Protein AF-A0A958TI50-F1 (afdb_monomer_lite)

Foldseek 3Di:
DVVLVPDDPPAAEDEDEACDPPPSDHDDPVNLVVVLVSCVVNVHAYEYECQCLVVDDDPDHHDDNVPDPPCPNRYDYDYDPVSVD

Structure (mmCIF, N/CA/C/O backbone):
data_AF-A0A958TI50-F1
#
_entry.id   AF-A0A958TI50-F1
#
loop_
_atom_site.group_PDB
_atom_site.id
_atom_site.type_symbol
_atom_site.label_atom_id
_atom_site.label_alt_id
_atom_site.label_comp_id
_atom_site.label_asym_id
_atom_site.label_entity_id
_atom_site.label_seq_id
_atom_site.pdbx_PDB_ins_code
_atom_site.Cartn_x
_atom_site.Cartn_y
_atom_site.Cartn_z
_atom_site.occupancy
_atom_site.B_iso_or_equiv
_atom_site.auth_seq_id
_atom_site.auth_comp_id
_atom_site.auth_asym_id
_atom_site.auth_atom_id
_atom_site.pdbx_PDB_model_num
ATOM 1 N N . GLU A 1 1 ? 6.511 -5.059 15.478 1.00 59.69 1 GLU A N 1
ATOM 2 C CA . GLU A 1 1 ? 6.094 -4.865 16.885 1.00 59.69 1 GLU A CA 1
ATOM 3 C C . GLU A 1 1 ? 5.701 -3.430 17.219 1.00 59.69 1 GLU A C 1
ATOM 5 O O . GLU A 1 1 ? 4.660 -3.257 17.832 1.00 59.69 1 GLU A O 1
ATOM 10 N N . GLU A 1 2 ? 6.457 -2.395 16.832 1.00 82.94 2 GLU A N 1
ATOM 11 C CA . GLU A 1 2 ? 6.049 -1.008 17.140 1.00 82.94 2 GLU A CA 1
ATOM 12 C C . GLU A 1 2 ? 4.818 -0.540 16.359 1.00 82.94 2 GLU A C 1
ATOM 14 O O . GLU A 1 2 ? 3.939 0.102 16.922 1.00 82.94 2 GLU A O 1
ATOM 19 N N . PHE A 1 3 ? 4.710 -0.931 15.089 1.00 82.00 3 PHE A N 1
ATOM 20 C CA . PHE A 1 3 ? 3.603 -0.540 14.218 1.00 82.00 3 PHE A CA 1
ATOM 21 C C . PHE A 1 3 ? 2.223 -0.970 14.751 1.00 82.00 3 PHE A C 1
ATOM 23 O O . PHE A 1 3 ? 1.297 -0.166 14.794 1.00 82.00 3 PHE A O 1
ATOM 30 N N . GLU A 1 4 ? 2.092 -2.211 15.234 1.00 88.44 4 GLU A N 1
ATOM 31 C CA . GLU A 1 4 ? 0.827 -2.705 15.803 1.00 88.44 4 GLU A CA 1
ATOM 32 C C . GLU A 1 4 ? 0.412 -1.947 17.074 1.00 88.44 4 GLU A C 1
ATOM 34 O O . GLU A 1 4 ? -0.781 -1.829 17.340 1.00 88.44 4 GLU A O 1
ATOM 39 N N . LYS A 1 5 ? 1.357 -1.367 17.832 1.00 93.12 5 LYS A N 1
ATOM 40 C CA . LYS A 1 5 ? 1.039 -0.568 19.033 1.00 93.12 5 LYS A CA 1
ATOM 41 C C . LYS A 1 5 ? 0.314 0.739 18.702 1.00 93.12 5 LYS A C 1
ATOM 43 O O . LYS A 1 5 ? -0.318 1.315 19.583 1.00 93.12 5 LYS A O 1
ATOM 48 N N . LEU A 1 6 ? 0.401 1.210 17.456 1.00 94.44 6 LEU A N 1
ATOM 49 C CA . LEU A 1 6 ? -0.306 2.403 16.981 1.00 94.44 6 LEU A CA 1
ATOM 50 C C . LEU A 1 6 ? -1.763 2.108 16.590 1.00 94.44 6 LEU A C 1
ATOM 52 O O . LEU A 1 6 ? -2.549 3.036 16.390 1.00 94.44 6 LEU A O 1
ATOM 56 N N . ILE A 1 7 ? -2.144 0.831 16.478 1.00 96.50 7 ILE A N 1
ATOM 57 C CA . ILE A 1 7 ? -3.512 0.428 16.152 1.00 96.50 7 ILE A CA 1
ATOM 58 C C . ILE A 1 7 ? -4.388 0.606 17.393 1.00 96.50 7 ILE A C 1
ATOM 60 O O . ILE A 1 7 ? -4.126 0.055 18.460 1.00 96.50 7 ILE A O 1
ATOM 64 N N . THR A 1 8 ? -5.470 1.365 17.242 1.00 96.62 8 THR A N 1
ATOM 65 C CA . THR A 1 8 ? -6.455 1.612 18.301 1.00 96.62 8 THR A CA 1
ATOM 66 C C . THR A 1 8 ? -7.850 1.218 17.828 1.00 96.62 8 THR A C 1
ATOM 68 O O . THR A 1 8 ? -8.072 0.981 16.643 1.00 96.62 8 THR A O 1
ATOM 71 N N . ALA A 1 9 ? -8.839 1.249 18.725 1.00 96.25 9 ALA A N 1
ATOM 72 C CA . ALA A 1 9 ? -10.244 1.026 18.361 1.00 96.25 9 ALA A CA 1
ATOM 73 C C . ALA A 1 9 ? -10.779 2.010 17.291 1.00 96.25 9 ALA A C 1
ATOM 75 O O . ALA A 1 9 ? -11.790 1.736 16.634 1.00 96.25 9 ALA A O 1
ATOM 76 N N . LYS A 1 10 ? -10.112 3.161 17.111 1.00 97.50 10 LYS A N 1
ATOM 77 C CA . LYS A 1 10 ? -10.458 4.166 16.097 1.00 97.50 10 LYS A CA 1
ATOM 78 C C . LYS A 1 10 ? -9.771 3.934 14.751 1.00 97.50 10 LYS A C 1
ATOM 80 O O . LYS A 1 10 ? -10.221 4.509 13.766 1.00 97.50 10 LYS A O 1
ATOM 85 N N . THR A 1 11 ? -8.723 3.115 14.686 1.00 98.06 11 THR A N 1
ATOM 86 C CA . THR A 1 11 ? -8.045 2.784 13.427 1.00 98.06 11 THR A CA 1
ATOM 87 C C . THR A 1 11 ? -9.005 2.004 12.527 1.00 98.06 11 THR A C 1
ATOM 89 O O . THR A 1 11 ? -9.709 1.113 13.001 1.00 98.06 11 THR A O 1
ATOM 92 N N . LYS A 1 12 ? -9.072 2.368 11.240 1.00 97.88 12 LYS A N 1
ATOM 93 C CA . LYS A 1 12 ? -9.955 1.722 10.246 1.00 97.88 12 LYS A CA 1
ATOM 94 C C . LYS A 1 12 ? -9.232 1.226 9.004 1.00 97.88 12 LYS A C 1
ATOM 96 O O . LYS A 1 12 ? -9.731 0.328 8.339 1.00 97.88 12 LYS A O 1
ATOM 101 N N . ALA A 1 13 ? -8.069 1.788 8.708 1.00 97.81 13 ALA A N 1
ATOM 102 C CA . ALA A 1 13 ? -7.293 1.417 7.544 1.00 97.81 13 ALA A CA 1
ATOM 103 C C . ALA A 1 13 ? -5.804 1.655 7.785 1.00 97.81 13 ALA A C 1
ATOM 105 O O . ALA A 1 13 ? -5.419 2.446 8.651 1.00 97.81 13 ALA A O 1
ATOM 106 N N . ILE A 1 14 ? -4.998 0.988 6.973 1.00 97.56 14 ILE A N 1
ATOM 107 C CA . ILE A 1 14 ? -3.590 1.281 6.743 1.00 97.56 14 ILE A CA 1
ATOM 108 C C . ILE A 1 14 ? -3.476 1.726 5.289 1.00 97.56 14 ILE A C 1
ATOM 110 O O . ILE A 1 14 ? -4.011 1.063 4.405 1.00 97.56 14 ILE A O 1
ATOM 114 N N . LEU A 1 15 ? -2.788 2.840 5.053 1.00 97.69 15 LEU A N 1
ATOM 115 C CA . LEU A 1 15 ? -2.476 3.332 3.716 1.00 97.69 15 LEU A CA 1
ATOM 116 C C . LEU A 1 15 ? -0.981 3.155 3.466 1.00 97.69 15 LEU A C 1
ATOM 118 O O . LEU A 1 15 ? -0.167 3.624 4.264 1.00 97.69 15 LEU A O 1
ATOM 122 N N . ILE A 1 16 ? -0.638 2.519 2.353 1.00 97.31 16 ILE A N 1
ATOM 123 C CA . ILE A 1 16 ? 0.723 2.464 1.826 1.00 97.31 16 ILE A CA 1
ATOM 124 C C . ILE A 1 16 ? 0.759 3.087 0.432 1.00 97.31 16 ILE A C 1
ATOM 126 O O . ILE A 1 16 ? -0.227 3.052 -0.299 1.00 97.31 16 ILE A O 1
ATOM 130 N N . CYS A 1 17 ? 1.910 3.639 0.067 1.00 96.94 17 CYS A N 1
ATOM 131 C CA . CYS A 1 17 ? 2.225 4.023 -1.304 1.00 96.94 17 CYS A CA 1
ATOM 132 C C . CYS A 1 17 ? 3.359 3.110 -1.763 1.00 96.94 17 CYS A C 1
ATOM 134 O O . CYS A 1 17 ? 4.398 3.052 -1.100 1.00 96.94 17 CYS A O 1
ATOM 136 N N . ASN A 1 18 ? 3.122 2.335 -2.818 1.00 96.31 18 ASN A N 1
ATOM 137 C CA . ASN A 1 18 ? 4.027 1.294 -3.278 1.00 96.31 18 ASN A CA 1
ATOM 138 C C . ASN A 1 18 ? 4.020 1.209 -4.815 1.00 96.31 18 ASN A C 1
ATOM 140 O O . ASN A 1 18 ? 3.022 0.763 -5.374 1.00 96.31 18 ASN A O 1
ATOM 144 N N . PRO A 1 19 ? 5.116 1.559 -5.511 1.00 95.56 19 PRO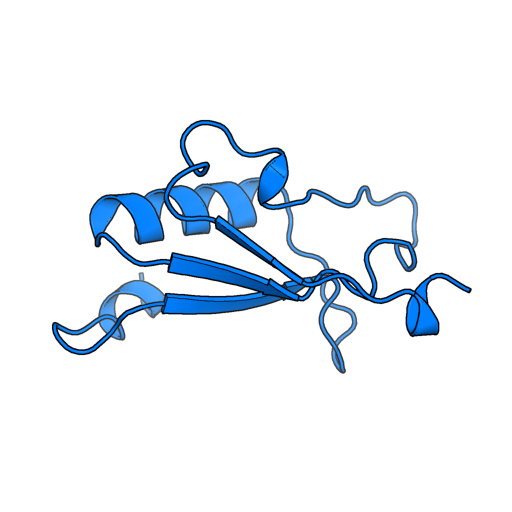 A N 1
ATOM 145 C CA . PRO A 1 19 ? 6.330 2.195 -4.995 1.00 95.56 19 PRO A CA 1
ATOM 146 C C . PRO A 1 19 ? 6.069 3.552 -4.324 1.00 95.56 19 PRO A C 1
ATOM 148 O O . PRO A 1 19 ? 5.246 4.344 -4.783 1.00 95.56 19 PRO A O 1
ATOM 151 N N . GLY A 1 20 ? 6.773 3.819 -3.225 1.00 94.38 20 GLY A N 1
ATOM 152 C CA . GLY A 1 20 ? 6.531 4.972 -2.362 1.00 94.38 20 GLY A CA 1
ATOM 153 C C . GLY A 1 20 ? 7.071 6.284 -2.923 1.00 94.38 20 G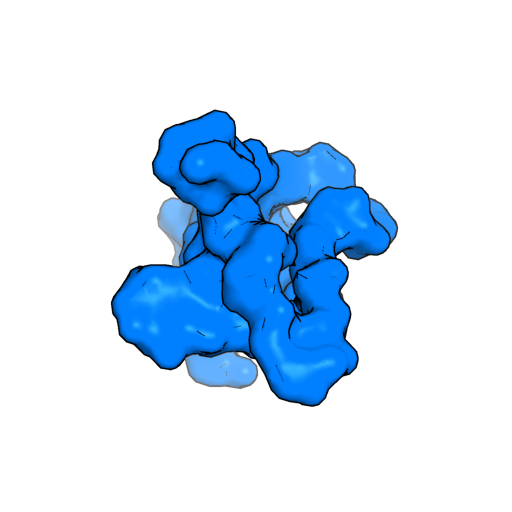LY A C 1
ATOM 154 O O . GLY A 1 20 ? 8.259 6.415 -3.190 1.00 94.38 20 GLY A O 1
ATO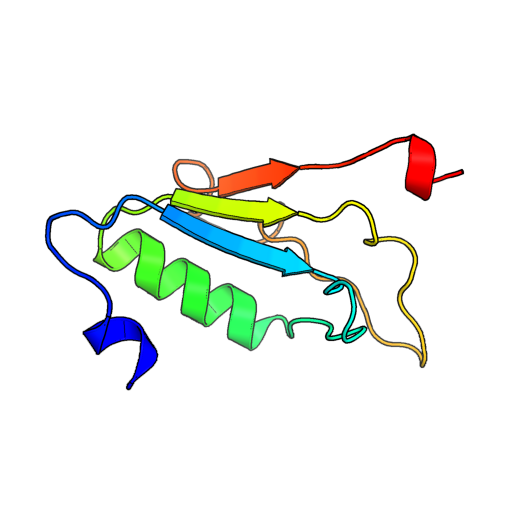M 155 N N . ASN A 1 21 ? 6.231 7.310 -3.019 1.00 93.12 21 ASN A N 1
ATOM 156 C CA . ASN A 1 21 ? 6.648 8.692 -3.279 1.00 93.12 21 ASN A CA 1
ATOM 157 C C . ASN A 1 21 ? 6.726 9.463 -1.942 1.00 93.12 21 ASN A C 1
ATOM 159 O O . ASN A 1 21 ? 5.759 9.408 -1.179 1.00 93.12 21 ASN A O 1
ATOM 163 N N . PRO A 1 22 ? 7.826 10.178 -1.611 1.00 93.69 22 PRO A N 1
ATOM 164 C CA . PRO A 1 22 ? 8.986 10.524 -2.452 1.00 93.69 22 PRO A CA 1
ATOM 165 C C . PRO A 1 22 ? 10.209 9.611 -2.306 1.00 93.69 22 PRO A C 1
ATOM 167 O O . PRO A 1 22 ? 11.250 9.900 -2.887 1.00 93.69 22 PRO A O 1
ATOM 170 N N . THR A 1 23 ? 10.131 8.549 -1.505 1.00 93.88 23 THR A N 1
ATOM 171 C CA . THR A 1 23 ? 11.312 7.769 -1.094 1.00 93.88 23 THR A CA 1
ATOM 172 C C . THR A 1 23 ? 11.810 6.773 -2.140 1.00 93.88 23 THR A C 1
ATOM 174 O O . THR A 1 23 ? 12.942 6.314 -2.040 1.00 93.88 23 THR A O 1
ATOM 177 N N . GLY A 1 24 ? 10.970 6.405 -3.106 1.00 92.06 24 GLY A N 1
ATOM 178 C CA . GLY A 1 24 ? 11.202 5.303 -4.038 1.00 92.06 24 GLY A CA 1
ATOM 179 C C . GLY A 1 24 ? 11.119 3.917 -3.392 1.00 92.06 24 GLY A C 1
ATOM 180 O O . GLY A 1 24 ? 11.503 2.940 -4.026 1.00 92.06 24 GLY A O 1
ATOM 181 N N . TYR A 1 25 ? 10.661 3.807 -2.137 1.00 94.69 25 TYR A N 1
ATOM 182 C CA . TYR A 1 25 ? 10.660 2.528 -1.425 1.00 94.69 25 TYR A CA 1
ATOM 183 C C . TYR A 1 25 ? 9.700 1.531 -2.076 1.00 94.69 25 TYR A C 1
ATOM 185 O O . TYR A 1 25 ? 8.522 1.835 -2.264 1.00 94.69 25 TYR A O 1
ATOM 193 N N . LEU A 1 26 ? 10.200 0.336 -2.374 1.00 96.12 26 LEU A N 1
ATOM 194 C CA . LEU A 1 26 ? 9.416 -0.768 -2.907 1.00 96.12 26 LEU A CA 1
ATOM 195 C C . LEU A 1 26 ? 9.208 -1.806 -1.806 1.00 96.12 26 LEU A C 1
ATOM 197 O O . LEU A 1 26 ? 10.173 -2.379 -1.302 1.00 96.12 26 LEU A O 1
ATOM 201 N N . TYR A 1 27 ? 7.950 -2.056 -1.453 1.00 96.44 27 TYR A N 1
ATOM 202 C CA . TYR A 1 27 ? 7.612 -3.087 -0.481 1.00 96.44 27 TYR A CA 1
ATOM 203 C C . TYR A 1 27 ? 7.917 -4.472 -1.041 1.00 96.44 27 TYR A C 1
ATOM 205 O O . TYR A 1 27 ? 7.483 -4.836 -2.137 1.00 96.44 27 TYR A O 1
ATOM 213 N N . SER A 1 28 ? 8.608 -5.275 -0.238 1.00 95.75 28 SER A N 1
ATOM 214 C CA . SER A 1 28 ? 8.807 -6.690 -0.528 1.00 95.75 28 SER A CA 1
ATOM 215 C C . SER A 1 28 ? 7.514 -7.485 -0.326 1.00 95.75 28 SER A C 1
ATOM 217 O O . SER A 1 28 ? 6.643 -7.132 0.477 1.00 95.75 28 SER A O 1
ATOM 219 N N . LYS A 1 29 ? 7.421 -8.638 -0.995 1.00 96.25 29 LYS A N 1
ATOM 220 C CA . LYS A 1 29 ? 6.314 -9.589 -0.821 1.00 96.25 29 LYS A CA 1
ATOM 221 C C . LYS A 1 29 ? 6.085 -9.973 0.645 1.00 96.25 29 LYS A C 1
ATOM 223 O O . LYS A 1 29 ? 4.943 -10.075 1.085 1.00 96.25 29 LYS A O 1
ATOM 228 N N . ASP A 1 30 ? 7.154 -10.155 1.417 1.00 96.25 30 ASP A N 1
ATOM 229 C CA . ASP A 1 30 ? 7.051 -10.526 2.831 1.00 96.25 30 ASP A CA 1
ATOM 230 C C . ASP A 1 30 ? 6.500 -9.393 3.704 1.00 96.25 30 ASP A C 1
ATOM 232 O O . ASP A 1 30 ? 5.809 -9.650 4.691 1.00 96.25 30 ASP A O 1
ATOM 236 N N . GLU A 1 31 ? 6.766 -8.135 3.357 1.00 95.75 31 GLU A N 1
ATOM 237 C CA . GLU A 1 31 ? 6.167 -6.991 4.046 1.00 95.75 31 GLU A CA 1
ATOM 238 C C . GLU A 1 31 ? 4.683 -6.849 3.718 1.00 95.75 31 GLU A C 1
ATOM 240 O O . GLU A 1 31 ? 3.885 -6.656 4.637 1.00 95.75 31 GLU A O 1
ATOM 245 N N . ILE A 1 32 ? 4.295 -7.029 2.450 1.00 97.06 32 ILE A N 1
ATOM 246 C CA . ILE A 1 32 ? 2.880 -7.054 2.050 1.00 97.06 32 ILE A CA 1
ATOM 247 C C . ILE A 1 32 ? 2.132 -8.171 2.787 1.00 97.06 32 ILE A C 1
ATOM 249 O O . ILE A 1 32 ? 1.072 -7.922 3.359 1.00 97.06 32 ILE A O 1
ATOM 253 N N . LYS A 1 33 ? 2.718 -9.368 2.900 1.00 96.81 33 LYS A N 1
ATOM 254 C CA . LYS A 1 33 ? 2.157 -10.478 3.690 1.00 96.81 33 LYS A CA 1
ATOM 255 C C . LYS A 1 33 ? 1.986 -10.147 5.167 1.00 96.81 33 LYS A C 1
ATOM 257 O O . LYS A 1 33 ? 0.966 -10.485 5.772 1.00 96.81 33 LYS A O 1
ATOM 262 N N . LYS A 1 34 ? 2.971 -9.480 5.772 1.00 95.94 34 LYS A N 1
ATOM 263 C CA . LYS A 1 34 ? 2.875 -9.028 7.169 1.00 95.94 34 LYS A CA 1
ATOM 264 C C . LYS A 1 34 ? 1.743 -8.017 7.338 1.00 95.94 34 LYS A C 1
ATOM 266 O O . LYS A 1 34 ? 0.959 -8.153 8.274 1.00 95.94 34 LYS A O 1
ATOM 271 N N . LEU A 1 35 ? 1.613 -7.053 6.425 1.00 96.31 35 LEU A N 1
ATOM 272 C CA . LEU A 1 35 ? 0.505 -6.095 6.430 1.00 96.31 35 LEU A CA 1
ATOM 273 C C . LEU A 1 35 ? -0.843 -6.801 6.265 1.00 96.31 35 LEU A C 1
ATOM 275 O O . LEU A 1 35 ? -1.748 -6.544 7.055 1.00 96.31 35 LEU A O 1
ATOM 279 N N . ALA A 1 36 ? -0.949 -7.740 5.324 1.00 96.88 36 ALA A N 1
ATOM 280 C CA . ALA A 1 36 ? -2.135 -8.563 5.111 1.00 96.88 36 ALA A CA 1
ATOM 281 C C . ALA A 1 36 ? -2.544 -9.323 6.383 1.00 96.88 36 ALA A C 1
ATOM 283 O O . ALA A 1 36 ? -3.720 -9.352 6.746 1.00 96.88 36 ALA A O 1
ATOM 284 N N . HIS A 1 37 ? -1.583 -9.903 7.108 1.00 96.38 37 HIS A N 1
ATOM 285 C CA . HIS A 1 37 ? -1.856 -10.554 8.390 1.00 96.38 37 HIS A CA 1
ATOM 286 C C . HIS A 1 37 ? -2.397 -9.567 9.437 1.00 96.38 37 HIS A C 1
ATOM 288 O O . HIS A 1 37 ? -3.388 -9.863 10.108 1.00 96.38 37 HIS A O 1
ATOM 294 N N . ILE A 1 38 ? -1.783 -8.386 9.554 1.00 95.94 38 ILE A N 1
ATOM 295 C CA . ILE A 1 38 ? -2.183 -7.355 10.521 1.00 95.94 38 ILE A CA 1
ATOM 296 C C . ILE A 1 38 ? -3.595 -6.839 10.221 1.00 95.94 38 ILE A C 1
ATOM 298 O O . ILE A 1 38 ? -4.428 -6.789 11.128 1.00 95.94 38 ILE A O 1
ATOM 302 N N . VAL A 1 39 ? -3.897 -6.483 8.970 1.00 97.12 39 VAL A N 1
ATOM 303 C CA . VAL A 1 39 ? -5.220 -5.937 8.628 1.00 97.12 39 VAL A CA 1
ATOM 304 C C . VAL A 1 39 ? -6.329 -6.962 8.823 1.00 97.12 39 VAL A C 1
ATOM 306 O O . VAL A 1 39 ? -7.370 -6.609 9.371 1.00 97.12 39 VAL A O 1
ATOM 309 N N . LYS A 1 40 ? -6.076 -8.242 8.516 1.00 96.56 40 LYS A N 1
ATOM 310 C CA . LYS A 1 40 ? -7.010 -9.338 8.810 1.00 96.56 40 LYS A CA 1
ATOM 311 C C . LYS A 1 40 ? -7.241 -9.499 10.310 1.00 96.56 40 LYS A C 1
ATOM 313 O O . LYS A 1 40 ? -8.382 -9.503 10.763 1.00 96.56 40 LYS A O 1
ATOM 318 N N . LYS A 1 41 ? -6.163 -9.572 11.098 1.00 96.12 41 LYS A N 1
ATOM 319 C CA . LYS A 1 41 ? -6.215 -9.718 12.564 1.00 96.12 41 LYS A CA 1
ATOM 320 C C . LYS A 1 41 ? -7.020 -8.604 13.236 1.00 96.12 41 LYS A C 1
ATOM 322 O O . LYS A 1 41 ? -7.715 -8.858 14.217 1.00 96.12 41 LYS A O 1
ATOM 327 N N . HIS A 1 42 ? -6.913 -7.380 12.726 1.00 96.44 42 HIS A N 1
ATOM 328 C CA . HIS A 1 42 ? -7.542 -6.198 13.314 1.00 96.44 42 HIS A CA 1
ATOM 329 C C . HIS A 1 42 ? -8.810 -5.731 12.582 1.00 96.44 42 HIS A C 1
ATOM 331 O O . HIS A 1 42 ? -9.394 -4.727 12.988 1.00 96.44 42 HIS A O 1
ATOM 337 N N . ASN A 1 43 ? -9.250 -6.457 11.549 1.00 97.12 43 ASN A N 1
ATOM 338 C CA . ASN A 1 43 ? -10.381 -6.101 10.692 1.00 97.12 43 ASN A CA 1
ATOM 339 C C . ASN A 1 43 ? -10.289 -4.657 10.149 1.00 97.12 43 ASN A C 1
ATOM 341 O O . ASN A 1 43 ? -11.186 -3.835 10.348 1.00 97.12 43 ASN A O 1
ATOM 345 N N . LEU A 1 44 ? -9.152 -4.340 9.526 1.00 97.94 44 LEU A N 1
ATOM 346 C CA . LEU A 1 44 ? -8.838 -3.039 8.929 1.00 97.94 44 LEU A CA 1
ATOM 347 C C . LEU A 1 44 ? -8.800 -3.155 7.404 1.00 97.94 44 LEU A C 1
ATOM 349 O O . LEU A 1 44 ? -8.523 -4.225 6.876 1.00 97.94 44 LEU A O 1
ATOM 353 N N . PHE A 1 45 ? -8.975 -2.046 6.694 1.00 98.50 45 PHE A N 1
ATOM 354 C CA . PHE A 1 45 ? -8.667 -2.004 5.264 1.00 98.50 45 PHE A CA 1
ATOM 355 C C . PHE A 1 45 ? -7.162 -1.818 5.020 1.00 98.50 45 PHE A C 1
ATOM 357 O O . PHE A 1 45 ? -6.498 -1.082 5.757 1.00 98.50 45 PHE A O 1
ATOM 364 N N . LEU A 1 46 ? -6.629 -2.437 3.967 1.00 98.44 46 LEU A N 1
ATOM 365 C CA . LEU A 1 46 ? -5.329 -2.103 3.391 1.00 98.44 46 LEU A CA 1
ATOM 366 C C . LEU A 1 46 ? -5.554 -1.328 2.096 1.00 98.44 46 LEU A C 1
ATOM 368 O O . LEU A 1 46 ? -6.043 -1.878 1.113 1.00 98.44 46 LEU A O 1
ATOM 372 N N . ILE A 1 47 ? -5.185 -0.054 2.106 1.00 98.56 47 ILE A N 1
ATOM 373 C CA . ILE A 1 47 ? -5.237 0.813 0.936 1.00 98.56 47 ILE A CA 1
ATOM 374 C C . ILE A 1 47 ? -3.824 0.896 0.362 1.00 98.56 47 ILE A C 1
ATOM 376 O O . ILE A 1 47 ? -2.905 1.317 1.069 1.00 98.56 47 ILE A O 1
ATOM 380 N N . ALA A 1 48 ? -3.645 0.506 -0.895 1.00 98.12 48 ALA A N 1
ATOM 381 C CA . ALA A 1 48 ? -2.377 0.643 -1.601 1.00 98.12 48 ALA A CA 1
ATOM 382 C C . ALA A 1 48 ? -2.517 1.625 -2.762 1.00 98.12 48 ALA A C 1
ATOM 384 O O . ALA A 1 48 ? -3.294 1.407 -3.691 1.00 98.12 48 ALA A O 1
ATOM 385 N N . ASP A 1 49 ? -1.751 2.708 -2.691 1.00 97.56 49 ASP A N 1
ATOM 386 C CA . ASP A 1 49 ? -1.488 3.583 -3.824 1.00 97.56 49 ASP A CA 1
ATOM 387 C C . ASP A 1 49 ? -0.388 2.949 -4.682 1.00 97.56 49 ASP A C 1
ATOM 389 O O . ASP A 1 49 ? 0.791 2.981 -4.320 1.00 97.56 49 ASP A O 1
ATOM 393 N N . GLU A 1 50 ? -0.807 2.323 -5.783 1.00 96.69 50 GLU A N 1
ATOM 394 C CA . GLU A 1 50 ? 0.036 1.570 -6.712 1.00 96.69 50 GLU A CA 1
ATOM 395 C C . GLU A 1 50 ? 0.249 2.320 -8.037 1.00 96.69 50 GLU A C 1
ATOM 397 O O . GLU A 1 50 ? 0.640 1.722 -9.039 1.00 96.69 50 GLU A O 1
ATOM 402 N N . VAL A 1 51 ? 0.050 3.646 -8.071 1.00 95.94 51 VAL A N 1
ATOM 403 C CA . VAL A 1 51 ? 0.162 4.448 -9.312 1.00 95.94 51 VAL A CA 1
ATOM 404 C C . VAL A 1 51 ? 1.549 4.392 -9.955 1.00 95.94 51 VAL A C 1
ATOM 406 O O . VAL A 1 51 ? 1.696 4.683 -11.142 1.00 95.94 51 VAL A O 1
ATOM 409 N N . TYR A 1 52 ? 2.576 4.035 -9.181 1.00 93.69 52 TYR A N 1
ATOM 410 C CA . TYR A 1 52 ? 3.950 3.903 -9.653 1.00 93.69 52 TYR A CA 1
ATOM 411 C C . TYR A 1 52 ? 4.362 2.451 -9.947 1.00 93.69 52 TYR A C 1
ATOM 413 O O . TYR A 1 52 ? 5.547 2.194 -10.120 1.00 93.69 52 TYR A O 1
ATOM 421 N N . ARG A 1 53 ? 3.428 1.494 -10.007 1.00 91.75 53 ARG A N 1
ATOM 422 C CA . ARG A 1 53 ? 3.701 0.050 -10.194 1.00 91.75 53 ARG A CA 1
ATOM 423 C C . ARG A 1 53 ? 4.585 -0.323 -11.392 1.00 91.75 53 ARG A C 1
ATOM 425 O O . ARG A 1 53 ? 5.182 -1.391 -11.381 1.00 91.75 53 ARG A O 1
ATOM 432 N N . GLU A 1 54 ? 4.672 0.534 -12.410 1.00 90.56 54 GLU A N 1
ATOM 433 C CA . GLU A 1 54 ? 5.536 0.332 -13.587 1.00 90.56 54 GLU A CA 1
ATOM 434 C C . GLU A 1 54 ? 6.959 0.909 -13.392 1.00 90.56 54 GLU A C 1
ATOM 436 O O . GLU A 1 54 ? 7.866 0.607 -14.163 1.00 90.56 54 GLU A O 1
ATOM 441 N N . PHE A 1 55 ? 7.193 1.726 -12.357 1.00 90.69 55 PHE A N 1
ATOM 442 C CA . PHE A 1 55 ? 8.494 2.331 -12.036 1.00 90.69 55 PHE A CA 1
ATOM 443 C C . P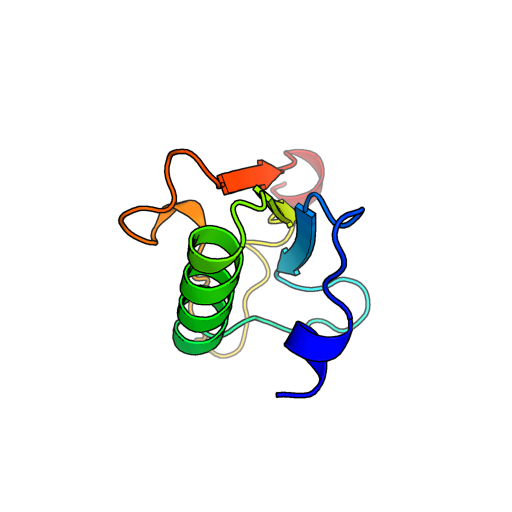HE A 1 55 ? 9.266 1.473 -11.033 1.00 90.69 55 PHE A C 1
ATOM 445 O O . PHE A 1 55 ? 9.591 1.911 -9.926 1.00 90.69 55 PHE A O 1
ATOM 452 N N . VAL A 1 56 ? 9.550 0.235 -11.428 1.00 90.94 56 VAL A N 1
ATOM 453 C CA . VAL A 1 56 ? 10.377 -0.692 -10.653 1.00 90.94 56 VAL A CA 1
ATOM 454 C C . VAL A 1 56 ? 11.707 -0.912 -11.364 1.00 90.94 56 VAL A C 1
ATOM 456 O O . VAL A 1 56 ? 11.753 -1.154 -12.568 1.00 90.94 56 VAL A O 1
ATOM 459 N N . TYR A 1 57 ? 12.799 -0.798 -10.610 1.00 88.12 57 TYR A N 1
ATOM 460 C CA . TYR A 1 57 ? 14.166 -0.784 -11.132 1.00 88.12 57 TYR A CA 1
ATOM 461 C C . TYR A 1 57 ? 14.999 -1.944 -10.571 1.00 88.12 57 TYR A C 1
ATOM 463 O O . TYR A 1 57 ? 14.574 -2.658 -9.661 1.00 88.12 57 TYR A O 1
ATOM 471 N N . ASP A 1 58 ? 16.203 -2.116 -11.122 1.00 89.00 58 ASP A N 1
ATOM 472 C CA . ASP A 1 58 ? 17.240 -3.037 -10.632 1.00 89.00 58 ASP A CA 1
ATOM 473 C C . ASP A 1 58 ? 16.838 -4.521 -10.605 1.00 89.00 58 ASP A C 1
ATOM 475 O O . ASP A 1 58 ? 17.352 -5.309 -9.815 1.00 89.00 58 ASP A O 1
ATOM 479 N N . GLY A 1 59 ? 15.917 -4.913 -11.491 1.00 86.69 59 GLY A N 1
ATOM 480 C CA . GLY A 1 59 ? 15.428 -6.291 -11.588 1.00 86.69 59 GLY A CA 1
ATOM 481 C C . GLY A 1 59 ? 14.504 -6.708 -10.443 1.00 86.69 59 GLY A C 1
ATOM 482 O O . GLY A 1 59 ? 14.203 -7.892 -10.313 1.00 86.69 59 GLY A O 1
ATOM 483 N N . ASN A 1 60 ? 14.056 -5.757 -9.619 1.00 90.19 60 ASN A N 1
ATOM 484 C CA . ASN A 1 60 ? 13.039 -6.021 -8.613 1.00 90.19 60 ASN A CA 1
ATOM 485 C C . ASN A 1 60 ? 11.677 -6.265 -9.273 1.00 90.19 60 ASN A C 1
ATOM 487 O O . ASN A 1 60 ? 11.389 -5.757 -10.356 1.00 90.19 60 ASN A O 1
ATOM 491 N N . GLU A 1 61 ? 10.819 -7.015 -8.589 1.00 91.25 61 GLU A N 1
ATOM 492 C CA . GLU A 1 61 ? 9.450 -7.261 -9.032 1.00 91.25 61 GLU A CA 1
ATOM 493 C C . GLU A 1 61 ? 8.461 -6.508 -8.147 1.00 91.25 61 GLU A C 1
ATOM 495 O O . GLU A 1 61 ? 8.553 -6.521 -6.917 1.00 91.25 61 GLU A O 1
ATOM 500 N N . PHE A 1 62 ? 7.487 -5.866 -8.788 1.00 95.50 62 PHE A N 1
ATOM 501 C CA . PHE A 1 62 ? 6.348 -5.292 -8.092 1.00 95.50 62 PHE A CA 1
ATOM 502 C C . PHE A 1 62 ? 5.424 -6.405 -7.586 1.00 95.50 62 PHE A C 1
ATOM 504 O O . PHE A 1 62 ? 4.993 -7.255 -8.366 1.00 95.50 62 PHE A O 1
ATOM 511 N N . TYR A 1 63 ? 5.081 -6.373 -6.298 1.00 96.81 63 TYR A N 1
ATOM 512 C CA . TYR A 1 63 ? 4.070 -7.253 -5.717 1.00 96.81 63 TYR A CA 1
ATOM 513 C C . TYR A 1 63 ? 2.880 -6.423 -5.235 1.00 96.81 63 TYR A C 1
ATOM 515 O O . TYR A 1 63 ? 2.975 -5.705 -4.237 1.00 96.81 63 TYR A O 1
ATOM 523 N N . SER A 1 64 ? 1.769 -6.521 -5.963 1.00 97.12 64 SER A N 1
ATOM 524 C CA . SER A 1 64 ? 0.520 -5.833 -5.638 1.00 97.12 64 SER A CA 1
ATOM 525 C C . SER A 1 64 ? -0.147 -6.465 -4.422 1.00 97.12 64 SER A C 1
ATOM 527 O O . SER A 1 64 ? -0.122 -7.690 -4.258 1.00 97.12 64 SER A O 1
ATOM 529 N N . ILE A 1 65 ? -0.850 -5.659 -3.622 1.00 97.44 65 ILE A N 1
ATOM 530 C CA . ILE A 1 65 ? -1.701 -6.195 -2.546 1.00 97.44 65 ILE A CA 1
ATOM 531 C C . ILE A 1 65 ? -2.812 -7.100 -3.096 1.00 97.44 65 ILE A C 1
ATOM 533 O O . ILE A 1 65 ? -3.277 -7.996 -2.400 1.00 97.44 65 ILE A O 1
ATOM 537 N N . MET A 1 66 ? -3.197 -6.906 -4.362 1.00 96.88 66 MET A N 1
ATOM 538 C CA . MET A 1 66 ? -4.228 -7.695 -5.043 1.00 96.88 66 MET A CA 1
ATOM 539 C C . MET A 1 66 ? -3.772 -9.123 -5.373 1.00 96.88 66 MET A C 1
ATOM 541 O O . MET A 1 66 ? -4.596 -9.954 -5.742 1.00 96.88 66 MET A O 1
ATOM 545 N N . GLN A 1 67 ? -2.471 -9.413 -5.275 1.00 96.56 67 GLN A N 1
A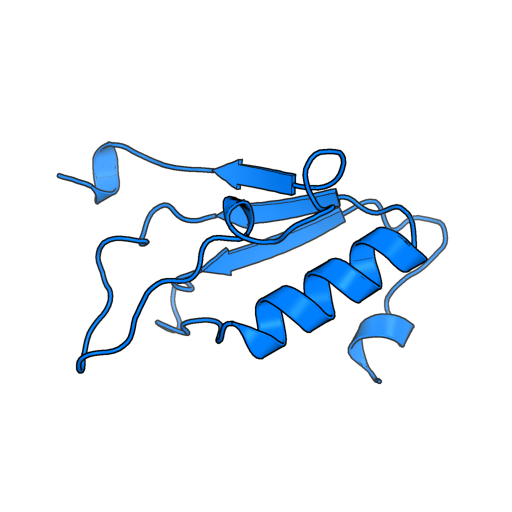TOM 546 C CA . GLN A 1 67 ? -1.925 -10.761 -5.458 1.00 96.56 67 GLN A CA 1
ATOM 547 C C . GLN A 1 67 ? -1.939 -11.583 -4.162 1.00 96.56 67 GLN A C 1
ATOM 549 O O . GLN A 1 67 ? -1.626 -12.772 -4.201 1.00 96.56 67 GLN A O 1
ATOM 554 N N . GLU A 1 68 ? -2.253 -10.966 -3.020 1.00 97.12 68 GLU A N 1
ATOM 555 C CA . GLU A 1 68 ? -2.240 -11.634 -1.724 1.00 97.12 68 GLU A CA 1
ATOM 556 C C . GLU A 1 68 ? -3.580 -12.318 -1.427 1.00 97.1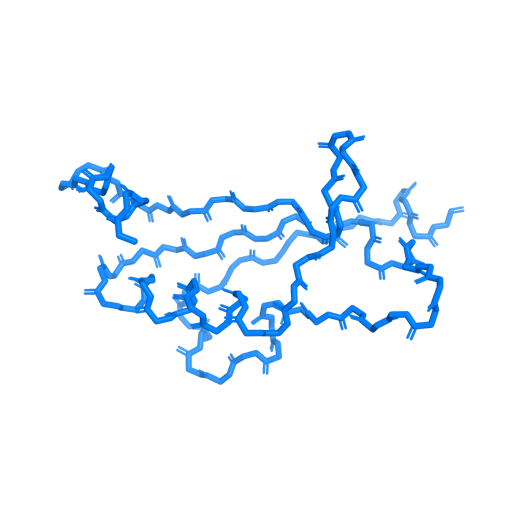2 68 GLU A C 1
ATOM 558 O O . GLU A 1 68 ? -4.624 -11.673 -1.338 1.00 97.12 68 GLU A O 1
ATOM 563 N N . GLU A 1 69 ? -3.537 -13.634 -1.221 1.00 94.50 69 GLU A N 1
ATOM 564 C CA . GLU A 1 69 ? -4.728 -14.444 -0.957 1.00 94.50 69 GLU A CA 1
ATOM 565 C C . GLU A 1 69 ? -5.398 -14.094 0.385 1.00 94.50 69 GLU A C 1
ATOM 567 O O . GLU A 1 69 ? -4.755 -13.909 1.435 1.00 94.50 69 GLU A O 1
ATOM 572 N N . GLY A 1 70 ? -6.731 -14.057 0.379 1.00 94.56 70 GLY A N 1
ATOM 573 C CA . GLY A 1 70 ? -7.522 -13.762 1.571 1.00 94.56 70 GLY A CA 1
ATOM 574 C C . GLY A 1 70 ? -7.591 -12.270 1.905 1.00 94.56 70 GLY A C 1
ATOM 575 O O . GLY A 1 70 ? -7.986 -11.929 3.020 1.00 94.56 70 GLY A O 1
ATOM 576 N N . LEU A 1 71 ? -7.139 -11.382 1.013 1.00 96.56 71 LEU A N 1
ATOM 577 C CA . LEU A 1 71 ? -7.216 -9.929 1.186 1.00 96.56 71 LEU A CA 1
ATOM 578 C C . LEU A 1 71 ? -8.398 -9.299 0.429 1.00 96.56 71 LEU A C 1
ATOM 580 O O . LEU A 1 71 ? -8.560 -8.084 0.458 1.00 96.56 71 LEU A O 1
ATOM 584 N N . GLU A 1 72 ? -9.239 -10.099 -0.220 1.00 95.44 72 GLU A N 1
ATOM 585 C CA . GLU A 1 72 ? -10.287 -9.655 -1.146 1.00 95.44 72 GLU A CA 1
ATOM 586 C C . GLU A 1 72 ? -11.296 -8.708 -0.476 1.00 95.44 72 GLU A C 1
ATOM 588 O O . GLU A 1 72 ? -11.691 -7.710 -1.072 1.00 95.44 72 GLU A O 1
ATOM 593 N N . ASP A 1 73 ? -11.640 -8.969 0.790 1.00 97.12 73 ASP A N 1
ATOM 594 C CA . ASP A 1 73 ? -12.567 -8.144 1.581 1.00 97.12 73 ASP A CA 1
ATOM 595 C C . ASP A 1 73 ? -11.887 -6.964 2.306 1.00 97.12 73 ASP A C 1
ATOM 597 O O . ASP A 1 73 ? -12.551 -6.149 2.953 1.00 97.12 73 ASP A O 1
ATOM 601 N N . TYR A 1 74 ? -10.557 -6.862 2.220 1.00 98.12 74 TYR A N 1
ATOM 602 C CA . TYR A 1 74 ? -9.746 -5.895 2.969 1.00 98.12 74 TYR A CA 1
ATOM 603 C C . TYR A 1 74 ? -8.966 -4.933 2.062 1.00 98.12 74 TYR A C 1
ATOM 605 O O . TYR A 1 74 ? -8.557 -3.867 2.525 1.00 98.12 74 TYR A O 1
ATOM 613 N N . ALA A 1 75 ? -8.731 -5.293 0.800 1.00 98.06 75 ALA A N 1
ATOM 614 C CA . ALA A 1 75 ? -7.874 -4.563 -0.125 1.00 98.06 75 ALA A CA 1
ATOM 615 C C . ALA A 1 75 ? -8.622 -3.454 -0.874 1.00 98.06 75 ALA A C 1
ATOM 617 O O . ALA A 1 75 ? -9.687 -3.663 -1.452 1.00 98.06 75 ALA A O 1
ATOM 618 N N . ILE A 1 76 ? -8.006 -2.275 -0.935 1.00 98.38 76 ILE A N 1
ATOM 619 C CA . ILE A 1 76 ? -8.388 -1.189 -1.838 1.00 98.38 76 ILE A CA 1
ATOM 620 C C . ILE A 1 76 ? -7.129 -0.770 -2.593 1.00 98.38 76 ILE A C 1
ATOM 622 O O . ILE A 1 76 ? -6.197 -0.233 -2.000 1.00 98.38 76 ILE A O 1
ATOM 626 N N . MET A 1 77 ? -7.097 -1.005 -3.902 1.00 97.38 77 MET A N 1
ATOM 627 C CA . MET A 1 77 ? -5.978 -0.612 -4.759 1.00 97.38 77 MET A CA 1
ATOM 628 C C . MET A 1 77 ? -6.336 0.650 -5.550 1.00 97.38 77 MET A C 1
ATOM 630 O O . MET A 1 77 ? -7.425 0.751 -6.121 1.00 97.38 77 MET A O 1
ATOM 634 N N . ILE A 1 78 ? -5.423 1.619 -5.557 1.00 97.25 78 ILE A N 1
ATOM 635 C CA . ILE A 1 78 ? -5.520 2.867 -6.313 1.00 97.25 78 ILE A CA 1
ATOM 636 C C . ILE A 1 78 ? -4.490 2.815 -7.445 1.00 97.25 78 ILE A C 1
ATOM 638 O O . ILE A 1 78 ? -3.300 2.648 -7.194 1.00 97.25 78 ILE A O 1
ATOM 642 N N . ASP A 1 79 ? -4.955 3.006 -8.681 1.00 94.31 79 ASP A N 1
ATOM 643 C CA . ASP A 1 79 ? -4.121 3.103 -9.886 1.00 94.31 79 ASP A CA 1
ATOM 644 C C . ASP A 1 79 ? -4.413 4.428 -10.617 1.00 94.31 79 ASP A C 1
ATOM 646 O O . ASP A 1 79 ? -5.432 5.086 -10.379 1.00 94.31 79 ASP A O 1
ATOM 650 N N . SER A 1 80 ? -3.519 4.838 -11.515 1.00 93.12 80 SER A N 1
ATOM 651 C CA . SER A 1 80 ? -3.645 6.074 -12.284 1.00 93.12 80 SER A CA 1
ATOM 652 C C . SER A 1 80 ? -3.045 5.948 -13.675 1.00 93.12 80 SER A C 1
ATOM 654 O O . SER A 1 80 ? -1.877 5.613 -13.860 1.00 93.12 80 SER A O 1
ATOM 656 N N . VAL A 1 81 ? -3.829 6.350 -14.675 1.00 91.12 81 VAL A N 1
ATOM 657 C CA . VAL A 1 81 ? -3.375 6.424 -16.070 1.00 91.12 81 VAL A CA 1
ATOM 658 C C . VAL A 1 81 ? -2.274 7.478 -16.240 1.00 91.12 81 VAL A C 1
ATOM 660 O O . VAL A 1 81 ? -1.362 7.272 -17.030 1.00 91.12 81 VAL A O 1
ATOM 663 N N . SER A 1 82 ? -2.307 8.568 -15.465 1.00 87.38 82 SER A N 1
ATOM 664 C CA . SER A 1 82 ? -1.390 9.713 -15.604 1.00 87.38 82 SER A CA 1
ATOM 665 C C . SER A 1 82 ? 0.068 9.419 -15.252 1.00 87.38 82 SER A C 1
ATOM 667 O O . SER A 1 82 ? 0.930 10.261 -15.489 1.00 87.38 82 SER A O 1
ATOM 669 N N . LYS A 1 83 ? 0.333 8.306 -14.563 1.00 82.44 83 LYS A N 1
ATOM 670 C CA . LYS A 1 83 ? 1.691 7.842 -14.246 1.00 82.44 83 LYS A CA 1
ATOM 671 C C . LYS A 1 83 ? 2.069 6.602 -15.038 1.00 82.44 83 LYS A C 1
ATOM 673 O O . LYS A 1 83 ? 3.245 6.292 -15.143 1.00 82.44 83 LYS A O 1
ATOM 678 N N . ARG A 1 84 ? 1.086 5.933 -15.630 1.00 77.56 84 ARG A N 1
ATOM 679 C CA . ARG A 1 84 ? 1.290 4.751 -16.456 1.00 77.56 84 ARG A CA 1
ATOM 680 C C . ARG A 1 84 ? 1.762 5.078 -17.877 1.00 77.56 84 ARG A C 1
ATOM 682 O O . ARG A 1 84 ? 2.384 4.227 -18.504 1.00 77.56 84 ARG A O 1
ATOM 689 N N . TYR A 1 85 ? 1.462 6.284 -18.360 1.00 71.69 85 TYR A N 1
ATOM 690 C CA . TYR A 1 85 ? 1.845 6.833 -19.666 1.00 71.69 85 TYR A CA 1
ATOM 691 C C . TYR A 1 85 ? 2.429 8.236 -19.493 1.00 71.69 85 TYR A C 1
ATOM 693 O O . TYR A 1 85 ? 3.235 8.636 -20.361 1.00 71.69 85 TYR A O 1
#

Secondary structure (DSSP, 8-state):
-HHHHT--TT--EEEEESSPTTT-----HHHHHHHHHHHHHHT-EEEEE-TTTT---TT-----GGGSTT-TTTEEEE--HHHH-

Sequence (85 aa):
EEFEKLITAKTKAILICNPGNPTGYLYSKDEIKKLAHIVKKHNLFLIADEVYREFVYDGNEFYSIMQEEGLEDYAIMIDSVSKRY

pLDDT: mean 93.96, std 6.05, range [59.69, 98.56]

Radius of gyration: 13.15 Å; chains: 1; bounding box: 30×25×39 Å